Protein AF-A0A7W0PJC9-F1 (afdb_monomer)

Radius of gyration: 16.23 Å; Cα contacts (8 Å, |Δi|>4): 200; chains: 1; bounding box: 40×36×46 Å

Mean predicted aligned error: 5.83 Å

Solvent-accessible surface area (backbone atoms only — not comparable to full-atom values): 7196 Å² total; per-residue (Å²): 132,66,79,55,52,60,40,48,49,53,27,50,55,44,26,68,54,48,19,57,69,51,10,50,57,52,17,50,49,26,47,76,68,71,36,57,73,40,18,60,28,38,25,51,17,38,32,39,38,33,39,20,47,26,10,42,51,55,24,44,52,77,76,35,96,58,42,67,63,54,49,50,46,41,50,57,55,43,46,52,42,40,38,70,74,46,91,73,34,9,71,80,26,63,60,17,35,25,35,11,31,34,43,70,16,80,98,48,88,48,94,45,40,65,55,57,38,75,54,26,71,50,49,31,57,49,44,15,51,50,16,35,51,50,27,31,54,51,53,62,59,64,74,76,115

Nearest PDB structures (foldseek):
  8ufg-assembly1_G  TM=4.313E-01  e=8.835E+00  Acinetobacter baylyi ADP1

Structure (mmCIF, N/CA/C/O backbone):
data_AF-A0A7W0PJC9-F1
#
_entry.id   AF-A0A7W0PJC9-F1
#
loop_
_atom_site.group_PDB
_atom_site.id
_atom_site.type_symbol
_atom_site.label_atom_id
_atom_site.label_alt_id
_atom_site.label_comp_id
_atom_site.label_asym_id
_atom_site.label_entity_id
_atom_site.label_seq_id
_atom_site.pdbx_PDB_ins_code
_atom_site.Cartn_x
_atom_site.Cartn_y
_atom_site.Cartn_z
_atom_site.occupancy
_atom_site.B_iso_or_equiv
_atom_site.auth_seq_id
_atom_site.auth_comp_id
_atom_site.auth_asym_id
_atom_site.auth_atom_id
_atom_site.pdbx_PDB_model_num
ATOM 1 N N . MET A 1 1 ? -18.395 15.991 13.824 1.00 61.28 1 MET A N 1
ATOM 2 C CA . MET A 1 1 ? -17.554 15.337 12.794 1.00 61.28 1 MET A CA 1
ATOM 3 C C . MET A 1 1 ? -17.996 13.895 12.643 1.00 61.28 1 MET A C 1
ATOM 5 O O . MET A 1 1 ? -18.319 13.265 13.645 1.00 61.28 1 MET A O 1
ATOM 9 N N . SER A 1 2 ? -18.073 13.375 11.420 1.00 76.62 2 SER A N 1
ATOM 10 C CA . SER A 1 2 ? -18.433 11.973 11.201 1.00 76.62 2 SER A CA 1
ATOM 11 C C . SER A 1 2 ? -17.264 11.071 11.600 1.00 76.62 2 SER A C 1
ATOM 13 O O . SER A 1 2 ? -16.134 11.298 11.178 1.00 76.62 2 SER A O 1
ATOM 15 N N . ARG A 1 3 ? -17.530 10.025 12.390 1.00 77.75 3 ARG A N 1
ATOM 16 C CA . ARG A 1 3 ? -16.522 9.187 13.080 1.00 77.75 3 ARG A CA 1
ATOM 17 C C . ARG A 1 3 ? -15.479 8.507 12.169 1.00 77.75 3 ARG A C 1
ATOM 19 O O . ARG A 1 3 ? -14.456 8.050 12.660 1.00 77.75 3 ARG A O 1
ATOM 26 N N . TRP A 1 4 ? -15.716 8.451 10.859 1.00 83.94 4 TRP A N 1
ATOM 27 C CA . TRP A 1 4 ? -14.776 7.920 9.862 1.00 83.94 4 TRP A CA 1
ATOM 28 C C . TRP A 1 4 ? -13.688 8.919 9.434 1.00 83.94 4 TRP A C 1
ATOM 30 O O . TRP A 1 4 ? -12.653 8.505 8.912 1.00 83.94 4 TRP A O 1
ATOM 40 N N . GLN A 1 5 ? -13.902 10.220 9.672 1.00 90.06 5 GLN A N 1
ATOM 41 C CA . GLN A 1 5 ? -12.995 11.292 9.246 1.00 90.06 5 GLN A CA 1
ATOM 42 C C . GLN A 1 5 ? -11.660 11.248 9.988 1.00 90.06 5 GLN A C 1
ATOM 44 O O . GLN A 1 5 ? -10.635 11.530 9.384 1.00 90.06 5 GLN A O 1
ATOM 49 N N . LEU A 1 6 ? -11.656 10.863 11.269 1.00 89.94 6 LEU A N 1
ATOM 50 C CA . LEU A 1 6 ? -10.432 10.802 12.074 1.00 89.94 6 LEU A CA 1
ATOM 51 C C . LEU A 1 6 ? -9.470 9.703 11.578 1.00 89.94 6 LEU A C 1
ATOM 53 O O . LEU A 1 6 ? -8.332 10.034 11.245 1.00 89.94 6 LEU A O 1
ATOM 57 N N . PRO A 1 7 ? -9.896 8.431 11.420 1.00 90.44 7 PRO A N 1
ATOM 58 C CA . PRO A 1 7 ? -9.053 7.413 10.794 1.00 90.44 7 PRO A CA 1
ATOM 59 C C . PRO A 1 7 ? -8.663 7.748 9.352 1.00 90.44 7 PRO A C 1
ATOM 61 O O . PRO A 1 7 ? -7.532 7.481 8.959 1.00 90.44 7 PRO A O 1
ATOM 64 N N . ALA A 1 8 ? -9.568 8.347 8.567 1.00 91.06 8 ALA A N 1
ATOM 65 C CA . ALA A 1 8 ? -9.257 8.757 7.196 1.00 91.06 8 ALA A CA 1
ATOM 66 C C . ALA A 1 8 ? -8.142 9.811 7.173 1.00 91.06 8 ALA A C 1
ATOM 68 O O . ALA A 1 8 ? -7.175 9.669 6.430 1.00 91.06 8 ALA A O 1
ATOM 69 N N . ALA A 1 9 ? -8.243 10.833 8.027 1.00 92.69 9 ALA A N 1
ATOM 70 C CA . ALA A 1 9 ? -7.223 11.861 8.169 1.00 92.69 9 ALA A CA 1
ATOM 71 C C . ALA A 1 9 ? -5.882 11.267 8.622 1.00 92.69 9 ALA A C 1
ATOM 73 O O . ALA A 1 9 ? -4.852 11.650 8.081 1.00 92.69 9 ALA A O 1
ATOM 74 N N . ALA A 1 10 ? -5.881 10.298 9.544 1.00 92.25 10 ALA A N 1
ATOM 75 C CA . ALA A 1 10 ? -4.659 9.624 9.985 1.00 92.25 10 ALA A CA 1
ATOM 76 C C . ALA A 1 10 ? -3.972 8.838 8.853 1.00 92.25 10 ALA A C 1
ATOM 78 O O . ALA A 1 10 ? -2.759 8.955 8.671 1.00 92.25 10 ALA A O 1
ATOM 79 N N . VAL A 1 11 ? -4.740 8.072 8.067 1.00 93.06 11 VAL A N 1
ATOM 80 C CA . VAL A 1 11 ? -4.215 7.334 6.903 1.00 93.06 11 VAL A CA 1
ATOM 81 C C . VAL A 1 11 ? -3.676 8.300 5.855 1.00 93.06 11 VAL A C 1
ATOM 83 O O . VAL A 1 11 ? -2.548 8.128 5.402 1.00 93.06 11 VAL A O 1
ATOM 86 N N . LEU A 1 12 ? -4.435 9.341 5.506 1.00 94.69 12 LEU A N 1
ATOM 87 C CA . LEU A 1 12 ? -4.020 10.320 4.502 1.00 94.69 12 LEU A CA 1
ATOM 88 C C . LEU A 1 12 ? -2.806 11.140 4.948 1.00 94.69 12 LEU A C 1
ATOM 90 O O . LEU A 1 12 ? -1.917 11.369 4.137 1.00 94.69 12 LEU A O 1
ATOM 94 N N . ALA A 1 13 ? -2.735 11.539 6.220 1.00 96.19 13 ALA A N 1
ATOM 95 C CA . ALA A 1 13 ? -1.582 12.247 6.774 1.00 96.19 13 ALA A CA 1
ATOM 96 C C . ALA A 1 13 ? -0.327 11.365 6.801 1.00 96.19 13 ALA A C 1
ATOM 98 O O . ALA A 1 13 ? 0.775 11.832 6.537 1.00 96.19 13 ALA A O 1
ATOM 99 N N . THR A 1 14 ? -0.487 10.073 7.094 1.00 94.62 14 THR A N 1
ATOM 100 C CA . THR A 1 14 ? 0.629 9.123 7.056 1.00 94.62 14 THR A CA 1
ATOM 101 C C . THR A 1 14 ? 1.087 8.904 5.617 1.00 94.62 14 THR A C 1
ATOM 103 O O . THR A 1 14 ? 2.276 9.007 5.327 1.00 94.62 14 THR A O 1
ATOM 106 N N . ALA A 1 15 ? 0.154 8.657 4.696 1.00 95.06 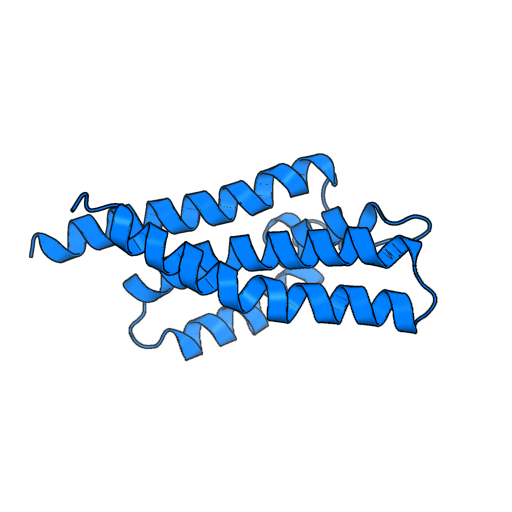15 ALA A N 1
ATOM 107 C CA . ALA A 1 15 ? 0.463 8.436 3.290 1.00 95.06 15 ALA A CA 1
ATOM 108 C C . ALA A 1 15 ? 1.122 9.666 2.645 1.00 95.06 15 ALA A C 1
ATOM 110 O O . ALA A 1 15 ? 2.103 9.510 1.927 1.00 95.06 15 ALA A O 1
ATOM 111 N N . SER A 1 16 ? 0.653 10.883 2.938 1.00 96.12 16 SER A N 1
ATOM 112 C CA . SER A 1 16 ? 1.211 12.115 2.363 1.00 96.12 16 SER A CA 1
ATOM 113 C C . SER A 1 16 ? 2.659 12.383 2.770 1.00 96.12 16 SER A C 1
ATOM 115 O O . SER A 1 16 ? 3.374 13.056 2.035 1.00 96.12 16 SER A O 1
ATOM 117 N N . VAL A 1 17 ? 3.105 11.844 3.907 1.00 96.19 17 VAL A N 1
ATOM 118 C CA . VAL A 1 17 ? 4.498 11.932 4.359 1.00 96.19 17 VAL A CA 1
ATOM 119 C C . VAL A 1 17 ? 5.308 10.743 3.849 1.00 96.19 17 VAL A C 1
ATOM 121 O O . VAL A 1 17 ? 6.365 10.919 3.249 1.00 96.19 17 VAL A O 1
ATOM 124 N N . VAL A 1 18 ? 4.818 9.522 4.067 1.00 95.19 18 VAL A N 1
ATOM 125 C CA . VAL A 1 18 ? 5.585 8.294 3.819 1.00 95.19 18 VAL A CA 1
ATOM 126 C C . VAL A 1 18 ? 5.736 8.006 2.329 1.00 95.19 18 VAL A C 1
ATOM 128 O O . VAL A 1 18 ? 6.828 7.659 1.891 1.00 95.19 18 VAL A O 1
ATOM 131 N N . VAL A 1 19 ? 4.674 8.167 1.535 1.00 96.00 19 VAL A N 1
ATOM 132 C CA . VAL A 1 19 ? 4.699 7.846 0.100 1.00 96.00 19 VAL A CA 1
ATOM 133 C C . VAL A 1 19 ? 5.755 8.650 -0.656 1.00 96.00 19 VAL A C 1
ATOM 135 O O . VAL A 1 19 ? 6.571 8.015 -1.319 1.00 96.00 19 VAL A O 1
ATOM 138 N N . PRO A 1 20 ? 5.827 9.993 -0.577 1.00 96.44 20 PRO A N 1
ATOM 139 C CA . PRO A 1 20 ? 6.868 10.722 -1.297 1.00 96.44 20 PRO A CA 1
ATOM 140 C C . PRO A 1 20 ? 8.267 10.411 -0.758 1.00 96.44 20 PRO A C 1
ATOM 142 O O . PRO A 1 20 ? 9.196 10.279 -1.552 1.00 96.44 20 PRO A O 1
ATOM 145 N N . LEU A 1 21 ? 8.420 10.236 0.560 1.00 96.19 21 LEU A N 1
ATOM 146 C CA . LEU A 1 21 ? 9.709 9.901 1.173 1.00 96.19 21 LEU A CA 1
ATOM 147 C C . LEU A 1 21 ? 10.211 8.499 0.809 1.00 96.19 21 LEU A C 1
ATOM 149 O O . LEU A 1 21 ? 11.415 8.277 0.835 1.00 96.19 21 LEU A O 1
ATOM 153 N N . ALA A 1 22 ? 9.325 7.563 0.468 1.00 94.19 22 ALA A N 1
ATOM 1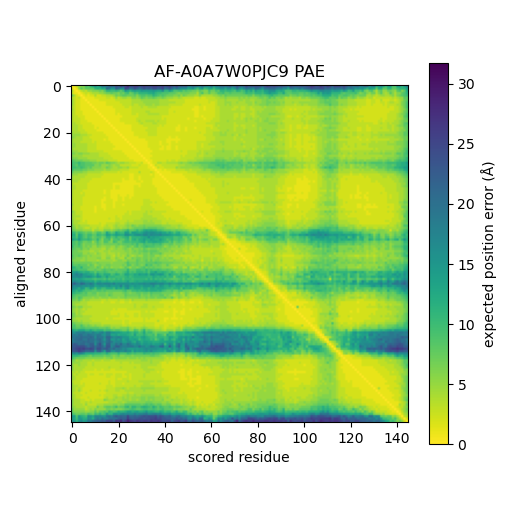54 C CA . 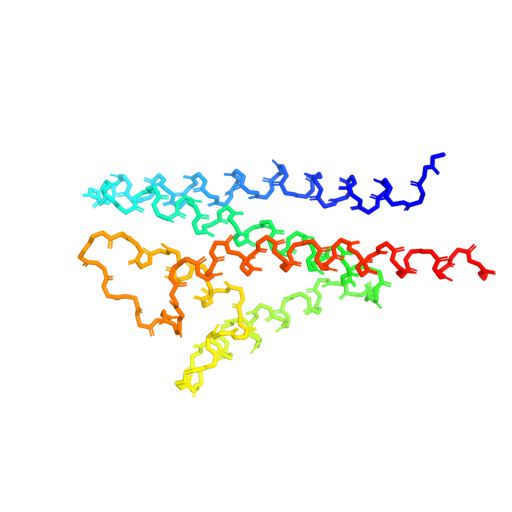ALA A 1 22 ? 9.702 6.217 0.050 1.00 94.19 22 ALA A CA 1
ATOM 155 C C . ALA A 1 22 ? 9.788 6.086 -1.478 1.00 94.19 22 ALA A C 1
ATOM 157 O O . ALA A 1 22 ? 10.779 5.596 -2.011 1.00 94.19 22 ALA A O 1
ATOM 158 N N . ALA A 1 23 ? 8.764 6.542 -2.199 1.00 95.56 23 ALA A N 1
ATOM 159 C CA . ALA A 1 23 ? 8.626 6.301 -3.630 1.00 95.56 23 ALA A CA 1
ATOM 160 C C . ALA A 1 23 ? 9.579 7.157 -4.473 1.00 95.56 23 ALA A C 1
ATOM 162 O O . ALA A 1 23 ? 10.165 6.646 -5.428 1.00 95.56 23 ALA A O 1
ATOM 163 N N . LEU A 1 24 ? 9.781 8.436 -4.119 1.00 96.88 24 LEU A N 1
ATOM 164 C CA . LEU A 1 24 ? 10.660 9.315 -4.898 1.00 96.88 24 LEU A CA 1
ATOM 165 C C . LEU A 1 24 ? 12.126 8.862 -4.847 1.00 96.88 24 LEU A C 1
ATOM 167 O O . LEU A 1 24 ? 12.727 8.772 -5.917 1.00 96.88 24 LEU A O 1
ATOM 171 N N . PRO A 1 25 ? 12.716 8.517 -3.681 1.00 96.81 25 PRO A N 1
ATOM 172 C CA . PRO A 1 25 ? 14.090 8.019 -3.652 1.00 96.81 25 PRO A CA 1
ATOM 173 C C . PRO A 1 25 ? 14.268 6.699 -4.402 1.00 96.81 25 PRO A C 1
ATOM 175 O O . PRO A 1 25 ? 15.275 6.520 -5.085 1.00 96.81 25 PRO A O 1
ATOM 178 N N . VAL A 1 26 ? 13.289 5.793 -4.327 1.00 94.75 26 VAL A N 1
ATOM 179 C CA . VAL A 1 26 ? 13.326 4.518 -5.059 1.00 94.75 26 VAL A CA 1
ATOM 180 C C . VAL A 1 26 ? 13.349 4.764 -6.570 1.00 94.75 26 VAL A C 1
ATOM 182 O O . VAL A 1 26 ? 14.225 4.249 -7.265 1.00 94.75 26 VAL A O 1
ATOM 185 N N . ALA A 1 27 ? 12.457 5.617 -7.077 1.00 95.19 27 ALA A N 1
ATOM 186 C CA . ALA A 1 27 ? 12.425 5.974 -8.493 1.00 95.19 27 ALA A CA 1
ATOM 187 C C . ALA A 1 27 ? 13.698 6.718 -8.934 1.00 95.19 27 ALA A C 1
ATOM 189 O O . ALA A 1 27 ? 14.268 6.414 -9.981 1.00 95.19 27 ALA A O 1
ATOM 190 N N . ALA A 1 28 ? 14.188 7.653 -8.115 1.00 96.31 28 ALA A N 1
ATOM 191 C CA . ALA A 1 28 ? 15.424 8.383 -8.383 1.00 96.31 28 ALA A CA 1
ATOM 192 C C . ALA A 1 28 ? 16.639 7.446 -8.461 1.00 96.31 28 ALA A C 1
ATOM 194 O O . ALA A 1 28 ? 17.497 7.629 -9.321 1.00 96.31 28 ALA A O 1
ATOM 195 N N . THR A 1 29 ? 16.689 6.413 -7.618 1.00 94.69 29 THR A N 1
ATOM 196 C CA . THR A 1 29 ? 17.765 5.412 -7.646 1.00 94.69 29 THR A CA 1
ATOM 197 C C . THR A 1 29 ? 17.787 4.656 -8.976 1.00 94.69 29 THR A C 1
ATOM 199 O O . THR A 1 29 ? 18.862 4.464 -9.538 1.00 94.69 29 THR A O 1
ATOM 202 N N . ALA A 1 30 ? 16.623 4.297 -9.530 1.00 92.88 30 ALA A N 1
ATOM 203 C CA . ALA A 1 30 ? 16.542 3.658 -10.846 1.00 92.88 30 ALA A CA 1
ATOM 204 C C . ALA A 1 30 ? 17.068 4.572 -11.968 1.00 92.88 30 ALA A C 1
ATOM 206 O O . ALA A 1 30 ? 17.812 4.121 -12.838 1.00 92.88 30 ALA A O 1
ATOM 207 N N . LEU A 1 31 ? 16.758 5.873 -11.913 1.00 93.75 31 LEU A N 1
ATOM 208 C CA . LEU A 1 31 ? 17.278 6.856 -12.872 1.00 93.75 31 LEU A CA 1
ATOM 209 C C . LEU A 1 31 ? 18.803 6.991 -12.785 1.00 93.75 31 LEU A C 1
ATOM 211 O O . LEU A 1 31 ? 19.484 6.984 -13.808 1.00 93.75 31 LEU A O 1
ATOM 215 N N . VAL A 1 32 ? 19.350 7.068 -11.568 1.00 96.44 32 VAL A N 1
ATOM 216 C CA . VAL A 1 32 ? 20.804 7.131 -11.337 1.00 96.44 32 VAL A CA 1
ATOM 217 C C . VAL A 1 32 ? 21.495 5.847 -11.805 1.00 96.44 32 VAL A C 1
ATOM 219 O O . VAL A 1 32 ? 22.590 5.905 -12.359 1.00 96.44 32 VAL A O 1
ATOM 222 N N . ALA A 1 33 ? 20.839 4.695 -11.655 1.00 93.50 33 ALA A N 1
ATOM 223 C CA . ALA A 1 33 ? 21.322 3.405 -12.139 1.00 93.50 33 ALA A CA 1
ATOM 224 C C . ALA A 1 33 ? 21.210 3.227 -13.667 1.00 93.50 33 ALA A C 1
ATOM 226 O O . ALA A 1 33 ? 21.499 2.146 -14.170 1.00 93.50 33 ALA A O 1
ATOM 227 N N . SER A 1 34 ? 20.802 4.262 -14.415 1.00 90.81 34 SER A N 1
ATOM 228 C CA . SER A 1 34 ? 20.536 4.190 -15.862 1.00 90.81 34 SER A CA 1
ATOM 229 C C . SER A 1 34 ? 19.459 3.162 -16.245 1.00 90.81 34 SER A C 1
ATOM 231 O O . SER A 1 34 ? 19.413 2.701 -17.380 1.00 90.81 34 SER A O 1
ATOM 233 N N . ALA A 1 35 ? 18.558 2.839 -15.313 1.00 89.31 35 ALA A N 1
ATOM 234 C CA . ALA A 1 35 ? 17.421 1.939 -15.488 1.00 89.31 35 ALA A CA 1
ATOM 235 C C . ALA A 1 35 ? 16.115 2.751 -15.588 1.00 89.31 35 ALA A C 1
ATOM 237 O O . ALA A 1 35 ? 15.189 2.593 -14.789 1.00 89.31 35 ALA A O 1
ATOM 238 N N . GLY A 1 36 ? 16.064 3.684 -16.547 1.00 89.00 36 GLY A N 1
ATOM 239 C CA . GLY A 1 36 ? 14.967 4.651 -16.678 1.00 89.00 36 GLY A CA 1
ATOM 240 C C . GLY A 1 36 ? 13.588 4.007 -16.828 1.00 89.00 36 GLY A C 1
ATOM 241 O O . GLY A 1 36 ? 12.626 4.462 -16.208 1.00 89.00 36 GLY A O 1
ATOM 242 N N . ASP A 1 37 ? 13.516 2.892 -17.551 1.00 91.19 37 ASP A N 1
ATOM 243 C CA . ASP A 1 37 ? 12.272 2.157 -17.802 1.00 91.19 37 ASP A CA 1
ATOM 244 C C . ASP A 1 37 ? 11.707 1.472 -16.542 1.00 91.19 37 ASP A C 1
ATOM 246 O O . ASP A 1 37 ? 10.528 1.129 -16.477 1.00 91.19 37 ASP A O 1
ATOM 250 N N . VAL A 1 38 ? 12.529 1.338 -15.497 1.00 92.75 38 VAL A N 1
ATOM 251 C CA . VAL A 1 38 ? 12.169 0.760 -14.193 1.00 92.75 38 VAL A CA 1
ATOM 252 C C . VAL A 1 38 ? 11.675 1.834 -13.223 1.00 92.75 38 VAL A C 1
ATOM 254 O O . VAL A 1 38 ? 10.951 1.534 -12.273 1.00 92.75 38 VAL A O 1
ATOM 257 N N . ALA A 1 39 ? 12.026 3.102 -13.455 1.00 94.25 39 ALA A N 1
ATOM 258 C CA . ALA A 1 39 ? 11.761 4.185 -12.514 1.00 94.25 39 ALA A CA 1
ATOM 259 C C . ALA A 1 39 ? 10.262 4.384 -12.245 1.00 94.25 39 ALA A C 1
ATOM 261 O O . ALA A 1 39 ? 9.865 4.545 -11.091 1.00 94.25 39 ALA A O 1
ATOM 262 N N . LEU A 1 40 ? 9.420 4.337 -13.284 1.00 94.94 40 LEU A N 1
ATOM 263 C CA . LEU A 1 40 ? 7.970 4.492 -13.134 1.00 94.94 40 LEU A CA 1
ATOM 264 C C . LEU A 1 40 ? 7.312 3.267 -12.461 1.00 94.94 40 LEU A C 1
ATOM 266 O O . LEU A 1 40 ? 6.590 3.472 -11.482 1.00 94.94 40 LEU A O 1
ATOM 270 N N . PRO A 1 41 ? 7.568 2.013 -12.887 1.00 93.94 41 PRO A N 1
ATOM 271 C CA . PRO A 1 41 ? 7.114 0.825 -12.159 1.00 93.94 41 PRO A CA 1
ATOM 272 C C . PRO A 1 41 ? 7.534 0.817 -10.685 1.00 93.94 41 PRO A C 1
ATOM 274 O O . PRO A 1 41 ? 6.716 0.527 -9.813 1.00 93.94 41 PRO A O 1
ATOM 277 N N . 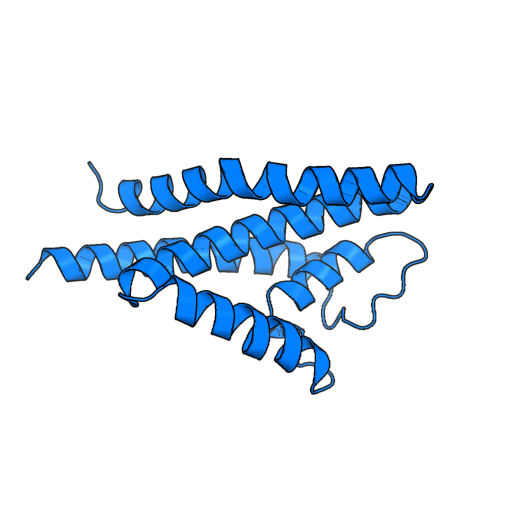ALA A 1 42 ? 8.776 1.209 -10.385 1.00 94.00 42 ALA A N 1
ATOM 278 C CA . ALA A 1 42 ? 9.287 1.282 -9.019 1.00 94.00 42 ALA A CA 1
ATOM 279 C C . ALA A 1 42 ? 8.611 2.388 -8.194 1.00 94.00 42 ALA A C 1
ATOM 281 O O . ALA A 1 42 ? 8.251 2.157 -7.037 1.00 94.00 42 ALA A O 1
ATOM 282 N N . LEU A 1 43 ? 8.365 3.558 -8.796 1.00 96.25 43 LEU A N 1
ATOM 283 C CA . LEU A 1 43 ? 7.589 4.637 -8.180 1.00 96.25 43 LEU A CA 1
ATOM 284 C C . LEU A 1 43 ? 6.185 4.152 -7.800 1.00 96.25 43 LEU A C 1
ATOM 286 O O . LEU A 1 43 ? 5.743 4.358 -6.670 1.00 96.25 43 LEU A O 1
ATOM 290 N N . LEU A 1 44 ? 5.489 3.503 -8.737 1.00 95.69 44 LEU A N 1
ATOM 291 C CA . LEU A 1 44 ? 4.125 3.011 -8.541 1.00 95.69 44 LEU A CA 1
ATOM 292 C C . LEU A 1 44 ? 4.070 1.907 -7.484 1.00 95.69 44 LEU A C 1
ATOM 294 O O . LEU A 1 44 ? 3.231 1.970 -6.585 1.00 95.69 44 LEU A O 1
ATOM 298 N N . ALA A 1 45 ? 4.983 0.937 -7.556 1.00 94.56 45 ALA A N 1
ATOM 299 C CA . ALA A 1 45 ? 5.090 -0.142 -6.582 1.00 94.56 45 ALA A CA 1
ATOM 300 C C . ALA A 1 45 ? 5.299 0.409 -5.164 1.00 94.56 45 ALA A C 1
ATOM 302 O O . ALA A 1 45 ? 4.542 0.075 -4.250 1.00 94.56 45 ALA A O 1
ATOM 303 N N . ALA A 1 46 ? 6.271 1.311 -4.989 1.00 95.94 46 ALA A N 1
ATOM 304 C CA . ALA A 1 46 ? 6.572 1.921 -3.699 1.00 95.94 46 ALA A CA 1
ATOM 305 C C . ALA A 1 46 ? 5.417 2.792 -3.179 1.00 95.94 46 ALA A C 1
ATOM 307 O O . ALA A 1 46 ? 5.092 2.745 -1.991 1.00 95.94 46 ALA A O 1
ATOM 308 N N . ALA A 1 47 ? 4.757 3.556 -4.054 1.00 96.75 47 ALA A N 1
ATOM 309 C CA . ALA A 1 47 ? 3.635 4.401 -3.663 1.00 96.75 47 ALA A CA 1
ATOM 310 C C . ALA A 1 47 ? 2.425 3.580 -3.200 1.00 96.75 47 ALA A C 1
ATOM 312 O O . ALA A 1 47 ? 1.857 3.856 -2.141 1.00 96.75 47 ALA A O 1
ATOM 313 N N . LEU A 1 48 ? 2.053 2.545 -3.956 1.00 96.25 48 LEU A N 1
ATOM 314 C CA . LEU A 1 48 ? 0.932 1.670 -3.615 1.00 96.25 48 LEU A CA 1
ATOM 315 C C . LEU A 1 48 ? 1.210 0.861 -2.343 1.00 96.25 48 LEU A C 1
ATOM 317 O O . LEU A 1 48 ? 0.333 0.760 -1.484 1.00 96.25 48 LEU A O 1
ATOM 321 N N . ALA A 1 49 ? 2.433 0.349 -2.180 1.00 95.00 49 ALA A N 1
ATOM 322 C CA . ALA A 1 49 ? 2.859 -0.312 -0.949 1.00 95.00 49 ALA A CA 1
ATOM 323 C C . ALA A 1 49 ? 2.795 0.639 0.255 1.00 95.00 49 ALA A C 1
ATOM 325 O O . ALA A 1 49 ? 2.250 0.284 1.300 1.00 95.00 49 ALA A O 1
ATOM 326 N N . GLY A 1 50 ? 3.285 1.875 0.100 1.00 95.75 50 GLY A N 1
ATOM 327 C CA . GLY A 1 50 ? 3.220 2.907 1.135 1.00 95.75 50 GLY A CA 1
ATOM 328 C C . GLY A 1 50 ? 1.784 3.211 1.570 1.00 95.75 50 GLY A C 1
ATOM 329 O O . GLY A 1 50 ? 1.505 3.292 2.767 1.00 95.75 50 GLY A O 1
ATOM 330 N N . PHE A 1 51 ? 0.850 3.296 0.619 1.00 95.31 51 PHE A N 1
ATOM 331 C CA . PHE A 1 51 ? -0.577 3.447 0.917 1.00 95.31 51 PHE A CA 1
ATOM 332 C C . PHE A 1 51 ? -1.163 2.235 1.655 1.00 95.31 51 PHE A C 1
ATOM 334 O O . PHE A 1 51 ? -1.884 2.410 2.641 1.00 95.31 51 PHE A O 1
ATOM 341 N N . ALA A 1 52 ? -0.842 1.016 1.214 1.00 95.19 52 ALA A N 1
ATOM 342 C CA . ALA A 1 52 ? -1.290 -0.215 1.864 1.00 95.19 52 ALA A CA 1
ATOM 343 C C . ALA A 1 52 ? -0.804 -0.290 3.322 1.00 95.19 52 ALA A C 1
ATOM 345 O O . ALA A 1 52 ? -1.606 -0.507 4.237 1.00 95.19 52 ALA A O 1
ATOM 346 N N . TYR A 1 53 ? 0.482 -0.019 3.560 1.00 94.81 53 TYR A N 1
ATOM 347 C CA . TYR A 1 53 ? 1.048 0.021 4.906 1.00 94.81 53 TYR A CA 1
ATOM 348 C C . TYR A 1 53 ? 0.460 1.137 5.765 1.00 94.81 53 TYR A C 1
ATOM 350 O O . TYR A 1 53 ? 0.205 0.900 6.943 1.00 94.81 53 TYR A O 1
ATOM 358 N N . ALA A 1 54 ? 0.189 2.324 5.212 1.00 94.56 54 ALA A N 1
ATOM 359 C CA . ALA A 1 54 ? -0.455 3.398 5.966 1.00 94.56 54 ALA A CA 1
ATOM 360 C C . ALA A 1 54 ? -1.813 2.945 6.530 1.00 94.56 54 ALA A C 1
ATOM 362 O O . ALA A 1 54 ? -2.086 3.136 7.715 1.00 94.56 54 ALA A O 1
ATOM 363 N N . GLY A 1 55 ? -2.637 2.273 5.717 1.00 93.12 55 G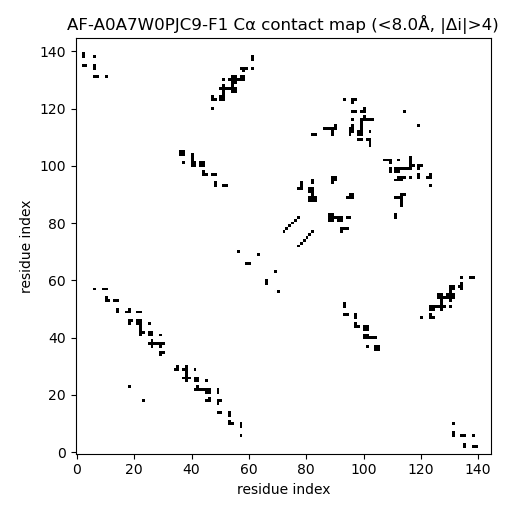LY A N 1
ATOM 364 C CA . GLY A 1 55 ? -3.906 1.699 6.173 1.00 93.12 55 GLY A CA 1
ATOM 365 C C . GLY A 1 55 ? -3.722 0.639 7.263 1.00 93.12 55 GLY A C 1
ATOM 366 O O . GLY A 1 55 ? -4.377 0.703 8.307 1.00 93.12 55 GLY A O 1
ATOM 367 N N . LEU A 1 56 ? -2.813 -0.316 7.044 1.00 93.00 56 LEU A N 1
ATOM 368 C CA . LEU A 1 56 ? -2.536 -1.405 7.986 1.00 93.00 56 LEU A CA 1
ATOM 369 C C . LEU A 1 56 ? -2.007 -0.899 9.332 1.00 93.00 56 LEU A C 1
ATOM 371 O O . LEU A 1 56 ? -2.511 -1.301 10.381 1.00 93.00 56 LEU A O 1
ATOM 375 N N . PHE A 1 57 ? -1.021 -0.001 9.325 1.00 92.00 57 PHE A N 1
ATOM 376 C CA . PHE A 1 57 ? -0.386 0.477 10.552 1.00 92.00 57 PHE A CA 1
ATOM 377 C C . PHE A 1 57 ? -1.254 1.455 11.334 1.00 92.00 57 PHE A C 1
ATOM 379 O O . PHE A 1 57 ? -1.245 1.408 12.565 1.00 92.00 57 PHE A O 1
ATOM 386 N N . VAL A 1 58 ? -2.066 2.275 10.660 1.00 91.44 58 VAL A N 1
ATOM 387 C CA . VAL A 1 58 ? -3.076 3.085 11.355 1.00 91.44 58 VAL A CA 1
ATOM 388 C C . VAL A 1 58 ? -4.095 2.181 12.046 1.00 91.44 58 VAL A C 1
ATOM 390 O O . VAL A 1 58 ? -4.412 2.413 13.211 1.00 91.44 58 VAL A O 1
ATOM 393 N N . ALA A 1 59 ? -4.566 1.119 11.382 1.00 90.31 59 ALA A N 1
ATOM 394 C CA . ALA A 1 59 ? -5.448 0.139 12.012 1.00 90.31 59 ALA A CA 1
ATOM 395 C C . ALA A 1 59 ? -4.775 -0.518 13.223 1.00 90.31 59 ALA A C 1
ATOM 397 O O . ALA A 1 59 ? -5.322 -0.489 14.325 1.00 90.31 59 ALA A O 1
ATOM 398 N N . ALA A 1 60 ? -3.562 -1.043 13.042 1.00 88.69 60 ALA A N 1
ATOM 399 C CA . ALA A 1 60 ? -2.788 -1.713 14.082 1.00 88.69 60 ALA A CA 1
ATOM 400 C C . ALA A 1 60 ? -2.525 -0.815 15.306 1.00 88.69 60 ALA A C 1
ATOM 402 O O . ALA A 1 60 ? -2.546 -1.303 16.439 1.00 88.69 60 ALA A O 1
ATOM 403 N N . GLY A 1 61 ? -2.356 0.496 15.105 1.00 86.50 61 GLY A N 1
ATOM 404 C CA . GLY A 1 61 ? -2.183 1.475 16.181 1.00 86.50 61 GLY A CA 1
ATOM 405 C C . GLY A 1 61 ? -3.332 1.498 17.198 1.00 86.50 61 GLY A C 1
ATOM 406 O O . GLY A 1 61 ? -3.103 1.804 18.366 1.00 86.50 61 GLY A O 1
ATOM 407 N N . PHE A 1 62 ? -4.546 1.097 16.804 1.00 85.56 62 PHE A N 1
ATOM 408 C CA . PHE A 1 62 ? -5.686 0.982 17.722 1.00 85.56 62 PHE A CA 1
ATOM 409 C C . PHE A 1 62 ? -5.725 -0.334 18.516 1.00 85.56 62 PHE A C 1
ATOM 411 O O . PHE A 1 62 ? -6.425 -0.414 19.529 1.00 85.56 62 PHE A O 1
ATOM 418 N N . TRP A 1 63 ? -5.012 -1.377 18.077 1.00 83.94 63 TRP A N 1
ATOM 419 C CA . TRP A 1 63 ? -4.943 -2.663 18.784 1.00 83.94 63 TRP A CA 1
ATOM 420 C C . TRP A 1 63 ? -3.732 -2.764 19.709 1.00 83.94 63 TRP A C 1
ATOM 422 O O . TRP A 1 63 ? -3.831 -3.362 20.781 1.00 83.94 63 TRP A O 1
ATOM 432 N N . PHE A 1 64 ? -2.596 -2.176 19.331 1.00 84.25 64 PHE A N 1
ATOM 433 C CA . PHE A 1 64 ? -1.334 -2.395 20.032 1.00 84.25 64 PHE A CA 1
ATOM 434 C C . PHE A 1 64 ? -0.840 -1.141 20.762 1.00 84.25 64 PHE A C 1
ATOM 436 O O . PHE A 1 64 ? -0.449 -0.160 20.142 1.00 84.25 64 PHE A O 1
ATOM 443 N N . ARG A 1 65 ? -0.711 -1.214 22.098 1.00 76.06 65 ARG A N 1
ATOM 444 C CA . ARG A 1 65 ? -0.023 -0.173 22.900 1.00 76.06 65 ARG A CA 1
ATOM 445 C C . ARG A 1 65 ? 1.463 -0.021 22.559 1.00 76.06 65 ARG A C 1
ATOM 447 O O . ARG A 1 65 ? 2.034 1.039 22.776 1.00 76.06 65 ARG A O 1
ATOM 454 N N . ARG A 1 66 ? 2.107 -1.087 22.071 1.00 83.19 66 ARG A N 1
ATOM 455 C CA . ARG A 1 66 ? 3.529 -1.121 21.680 1.00 83.19 66 ARG A CA 1
ATOM 456 C C . ARG A 1 66 ? 3.652 -1.308 20.169 1.00 83.19 66 ARG A C 1
ATOM 458 O O . ARG A 1 66 ? 4.229 -2.290 19.711 1.00 83.19 66 ARG A O 1
ATOM 465 N N . ALA A 1 67 ? 3.065 -0.385 19.411 1.00 75.62 67 ALA A N 1
ATOM 466 C CA . ALA A 1 67 ? 2.962 -0.482 17.955 1.00 75.62 67 ALA A CA 1
ATOM 467 C C . ALA A 1 67 ? 4.324 -0.652 17.257 1.00 75.62 67 ALA A C 1
ATOM 469 O O . ALA A 1 67 ? 4.415 -1.408 16.300 1.00 75.62 67 ALA A O 1
ATOM 470 N N . ILE A 1 68 ? 5.391 -0.033 17.776 1.00 82.81 68 ILE A N 1
ATOM 471 C CA . ILE A 1 68 ? 6.741 -0.124 17.193 1.00 82.81 68 ILE A CA 1
ATOM 472 C C . ILE A 1 68 ? 7.260 -1.568 17.198 1.00 82.81 68 ILE A C 1
ATOM 474 O O . ILE A 1 68 ? 7.719 -2.059 16.173 1.00 82.81 68 ILE A O 1
ATOM 478 N N . TRP A 1 69 ? 7.151 -2.268 18.331 1.00 88.25 69 TRP A N 1
ATOM 479 C CA . TRP A 1 69 ? 7.628 -3.650 18.450 1.00 88.25 69 TRP A CA 1
ATOM 480 C C . TRP A 1 69 ? 6.862 -4.596 17.533 1.00 88.25 69 TRP A C 1
ATOM 482 O O . TRP A 1 69 ? 7.467 -5.420 16.854 1.00 88.25 69 TRP A O 1
ATOM 492 N N . TRP A 1 70 ? 5.538 -4.446 17.483 1.00 86.62 70 TRP A N 1
ATOM 493 C CA . TRP A 1 70 ? 4.695 -5.257 16.609 1.00 86.62 70 TRP A CA 1
ATOM 494 C C . TRP A 1 70 ? 4.906 -4.938 15.134 1.00 86.62 70 TRP A C 1
ATOM 496 O O . TRP A 1 70 ? 4.908 -5.854 14.321 1.00 86.62 70 TRP A O 1
ATOM 506 N N . GLY A 1 71 ? 5.134 -3.671 14.786 1.00 86.19 71 GLY A N 1
ATOM 507 C CA . GLY A 1 71 ? 5.424 -3.286 13.413 1.00 86.19 71 GLY A CA 1
ATOM 508 C C . GLY A 1 71 ? 6.776 -3.794 12.940 1.00 86.19 71 GLY A C 1
ATOM 509 O O . GLY A 1 71 ? 6.866 -4.335 11.844 1.00 86.19 71 GLY A O 1
ATOM 510 N N . LEU A 1 72 ? 7.801 -3.722 13.790 1.00 89.06 72 LEU A N 1
ATOM 511 C CA . LEU A 1 72 ? 9.104 -4.298 13.479 1.00 89.06 72 LEU A CA 1
ATOM 512 C C . LEU A 1 72 ? 9.015 -5.823 13.346 1.00 89.06 72 LEU A C 1
ATOM 514 O O . LEU A 1 72 ? 9.519 -6.379 12.377 1.00 89.06 72 LEU A O 1
ATOM 518 N N . ALA A 1 73 ? 8.324 -6.496 14.270 1.00 89.00 73 ALA A N 1
ATOM 519 C CA . ALA A 1 73 ? 8.084 -7.932 14.176 1.00 89.00 73 ALA A CA 1
ATOM 520 C C . ALA A 1 73 ? 7.329 -8.295 12.888 1.00 89.00 73 ALA A C 1
ATOM 522 O O . ALA A 1 73 ? 7.710 -9.240 12.212 1.00 89.00 73 ALA A O 1
ATOM 523 N N . PHE A 1 74 ? 6.312 -7.524 12.505 1.00 87.62 74 PHE A N 1
ATOM 524 C CA . PHE A 1 74 ? 5.584 -7.725 11.256 1.00 87.62 74 PHE A CA 1
ATOM 525 C C . PHE A 1 74 ? 6.493 -7.549 10.031 1.00 87.62 74 PHE A C 1
ATOM 527 O O . PHE A 1 74 ? 6.558 -8.435 9.190 1.00 87.62 74 PHE A O 1
ATOM 534 N N . VAL A 1 75 ? 7.262 -6.463 9.938 1.00 86.69 75 VAL A N 1
ATOM 535 C CA . VAL A 1 75 ? 8.136 -6.238 8.776 1.00 86.69 75 VAL A CA 1
ATOM 536 C C . VAL A 1 75 ? 9.250 -7.291 8.696 1.00 86.69 75 VAL A C 1
ATOM 538 O O . VAL A 1 75 ? 9.546 -7.804 7.619 1.00 86.69 75 VAL A O 1
ATOM 541 N N . LEU A 1 76 ? 9.868 -7.653 9.822 1.00 87.06 76 LEU A N 1
ATOM 542 C CA . LEU A 1 76 ? 10.984 -8.603 9.839 1.00 87.06 76 LEU A CA 1
ATOM 543 C C . LEU A 1 76 ? 10.528 -10.061 9.695 1.00 87.06 76 LEU A C 1
ATOM 545 O O . LEU A 1 76 ? 11.119 -10.814 8.928 1.00 87.06 76 LEU A O 1
ATOM 549 N N . LEU A 1 77 ? 9.493 -10.471 10.429 1.00 86.88 77 LEU A N 1
ATOM 550 C CA . LEU A 1 77 ? 9.057 -11.869 10.479 1.00 86.88 77 LEU A CA 1
ATOM 551 C C . LEU A 1 77 ? 8.017 -12.188 9.409 1.00 86.88 77 LEU A C 1
ATOM 553 O O . LEU A 1 77 ? 8.049 -13.274 8.846 1.00 86.88 77 LEU A O 1
ATOM 557 N N . TRP A 1 78 ? 7.089 -11.272 9.131 1.00 86.50 78 TRP A N 1
ATOM 558 C CA . TRP A 1 78 ? 6.045 -11.510 8.138 1.00 86.50 78 TRP A CA 1
ATOM 559 C C . TRP A 1 78 ? 6.495 -11.050 6.756 1.00 86.50 78 TRP A C 1
ATOM 561 O O . TRP A 1 78 ? 6.705 -11.875 5.877 1.00 86.50 78 TRP A O 1
ATOM 571 N N . GLU A 1 79 ? 6.717 -9.753 6.562 1.00 85.56 79 GLU A N 1
ATOM 572 C CA . GLU A 1 79 ? 6.954 -9.217 5.216 1.00 85.56 79 GLU A CA 1
ATOM 573 C C . GLU A 1 79 ? 8.253 -9.734 4.589 1.00 85.56 79 GLU A C 1
ATOM 575 O O . GLU A 1 79 ? 8.261 -10.030 3.399 1.00 85.56 79 GLU A O 1
ATOM 580 N N . ASN A 1 80 ? 9.325 -9.911 5.369 1.00 81.25 80 ASN A N 1
ATOM 581 C CA . ASN A 1 80 ? 10.574 -10.469 4.848 1.00 81.25 80 ASN A CA 1
ATOM 582 C C . ASN A 1 80 ? 10.596 -11.999 4.864 1.00 81.25 80 ASN A C 1
ATOM 584 O O . ASN A 1 80 ? 10.876 -12.600 3.832 1.00 81.25 80 ASN A O 1
ATOM 588 N N . ALA A 1 81 ? 10.305 -12.657 5.991 1.00 79.00 81 ALA A N 1
ATOM 589 C CA . ALA A 1 81 ? 10.430 -14.114 6.033 1.00 79.00 81 ALA A CA 1
ATOM 590 C C . ALA A 1 81 ? 9.338 -14.800 5.195 1.00 79.00 81 ALA A C 1
ATOM 592 O O . ALA A 1 81 ? 9.651 -15.631 4.348 1.00 79.00 81 ALA A O 1
ATOM 593 N N . VAL A 1 82 ? 8.063 -14.420 5.349 1.00 74.88 82 VAL A N 1
ATOM 594 C CA . VAL A 1 82 ? 6.963 -15.075 4.615 1.00 74.88 82 VAL A CA 1
ATOM 595 C C . VAL A 1 82 ? 7.042 -14.803 3.122 1.00 74.88 82 VAL A C 1
ATOM 597 O O . VAL A 1 82 ? 6.681 -15.683 2.356 1.00 74.88 82 VAL A O 1
ATOM 600 N N . ALA A 1 83 ? 7.586 -13.673 2.670 1.00 69.56 83 ALA A N 1
ATOM 601 C CA . ALA A 1 83 ? 7.798 -13.468 1.238 1.00 69.56 83 ALA A CA 1
ATOM 602 C C . ALA A 1 83 ? 8.802 -14.462 0.611 1.00 69.56 83 ALA A C 1
ATOM 604 O O . ALA A 1 83 ? 8.736 -14.676 -0.592 1.00 69.56 83 ALA A O 1
ATOM 605 N N . HIS A 1 84 ? 9.692 -15.085 1.397 1.00 71.00 84 HIS A N 1
ATOM 606 C CA . HIS A 1 84 ? 10.814 -15.889 0.882 1.00 71.00 84 HIS A CA 1
ATOM 607 C C . HIS A 1 84 ? 10.814 -17.363 1.331 1.00 71.00 84 HIS A C 1
ATOM 609 O O . HIS A 1 84 ? 11.689 -18.121 0.919 1.00 71.00 84 HIS A O 1
ATOM 615 N N . ILE A 1 85 ? 9.883 -17.787 2.195 1.00 71.94 85 ILE A N 1
ATOM 616 C CA . ILE A 1 85 ? 9.873 -19.147 2.771 1.00 71.94 85 ILE A CA 1
ATOM 617 C C . ILE A 1 85 ? 9.293 -20.206 1.817 1.00 71.94 85 ILE A C 1
ATOM 619 O O . ILE A 1 85 ? 9.746 -21.350 1.858 1.00 71.94 85 ILE A O 1
ATOM 623 N N . ALA A 1 86 ? 8.296 -19.877 0.989 1.00 65.50 86 ALA A N 1
ATOM 624 C CA . ALA A 1 86 ? 7.641 -20.849 0.113 1.00 65.50 86 ALA A CA 1
ATOM 625 C C . ALA A 1 86 ? 7.169 -20.225 -1.208 1.00 65.50 86 ALA A C 1
ATOM 627 O O . ALA A 1 86 ? 6.838 -19.047 -1.286 1.00 65.50 86 ALA A O 1
ATOM 628 N N . GLU A 1 87 ? 7.090 -21.038 -2.256 1.00 66.38 87 GLU A N 1
ATOM 629 C CA . GLU A 1 87 ? 6.482 -20.628 -3.523 1.00 66.38 87 GLU A CA 1
ATOM 630 C C . GLU A 1 87 ? 4.991 -20.317 -3.295 1.00 66.38 87 GLU A C 1
ATOM 632 O O . GLU A 1 87 ? 4.277 -21.085 -2.636 1.00 66.38 87 GLU A O 1
ATOM 637 N N . GLY A 1 88 ? 4.502 -19.167 -3.763 1.00 69.44 88 GLY A N 1
ATOM 638 C CA . GLY A 1 88 ? 3.122 -18.762 -3.514 1.00 69.44 88 GLY A CA 1
ATOM 639 C C . GLY A 1 88 ? 2.865 -18.092 -2.158 1.00 69.44 88 GLY A C 1
ATOM 640 O O . GLY A 1 88 ? 1.696 -17.861 -1.837 1.00 69.44 88 GLY A O 1
ATOM 641 N N . SER A 1 89 ? 3.863 -17.820 -1.308 1.00 77.94 89 SER A N 1
ATOM 642 C CA . SER A 1 89 ? 3.638 -17.109 -0.036 1.00 77.94 89 SER A CA 1
ATOM 643 C C . SER A 1 89 ? 3.738 -15.587 -0.161 1.00 77.94 89 SER A C 1
ATOM 645 O O . SER A 1 89 ? 3.169 -14.875 0.674 1.00 77.94 89 SER A O 1
ATOM 647 N N . ALA A 1 90 ? 4.341 -15.067 -1.237 1.00 78.19 90 ALA A N 1
ATOM 648 C CA . ALA A 1 90 ? 4.450 -13.630 -1.480 1.00 78.19 90 ALA A CA 1
ATOM 649 C C . ALA A 1 90 ? 3.073 -12.979 -1.712 1.00 78.19 90 ALA A C 1
ATOM 651 O O . ALA A 1 90 ? 2.868 -11.817 -1.367 1.00 78.19 90 ALA A O 1
ATOM 652 N N . ARG A 1 91 ? 2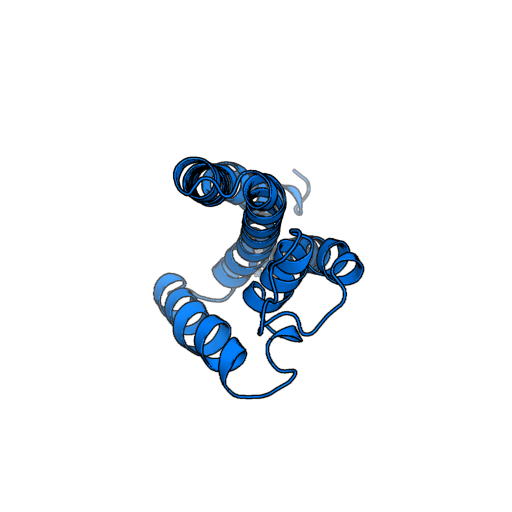.064 -13.737 -2.169 1.00 81.38 91 ARG A N 1
ATOM 653 C CA . ARG A 1 91 ? 0.667 -13.253 -2.277 1.00 81.38 91 ARG A CA 1
ATOM 654 C C . ARG A 1 91 ? 0.026 -12.827 -0.946 1.00 81.38 91 ARG A C 1
ATOM 656 O O . ARG A 1 91 ? -1.046 -12.221 -0.957 1.00 81.38 91 ARG A O 1
ATOM 663 N N . PHE A 1 92 ? 0.624 -13.161 0.197 1.00 85.00 92 PHE A N 1
ATOM 664 C CA . PHE A 1 92 ? 0.134 -12.756 1.520 1.00 85.00 92 PHE A CA 1
ATOM 665 C C . PHE A 1 92 ? 0.890 -11.560 2.116 1.00 85.00 92 PHE A C 1
ATOM 667 O O . PHE A 1 92 ? 0.591 -11.152 3.241 1.00 85.00 92 PHE A O 1
ATOM 674 N N . THR A 1 93 ? 1.850 -10.991 1.384 1.00 88.19 93 THR A N 1
ATOM 675 C CA . THR A 1 93 ? 2.644 -9.840 1.825 1.00 88.19 93 THR A CA 1
ATOM 676 C C . THR A 1 93 ? 2.381 -8.629 0.940 1.00 88.19 93 THR A C 1
ATOM 678 O O . THR A 1 93 ? 2.046 -8.747 -0.241 1.00 88.19 93 THR A O 1
ATOM 681 N N . VAL A 1 94 ? 2.531 -7.431 1.503 1.00 91.19 94 VAL A N 1
ATOM 682 C CA . VAL A 1 94 ? 2.447 -6.192 0.715 1.00 91.19 94 VAL A CA 1
ATOM 683 C C . VAL A 1 94 ? 3.628 -6.122 -0.257 1.00 91.19 94 VAL A C 1
ATOM 685 O O . VAL A 1 94 ? 3.446 -5.719 -1.406 1.00 91.19 94 VAL A O 1
ATOM 688 N N . VAL A 1 95 ? 4.811 -6.588 0.167 1.00 89.69 95 VAL A N 1
ATOM 689 C CA . VAL A 1 95 ? 6.013 -6.682 -0.682 1.00 89.69 95 VAL A CA 1
ATOM 690 C C . VAL A 1 95 ? 5.789 -7.546 -1.925 1.00 89.69 95 VAL A C 1
ATOM 692 O O . VAL A 1 95 ? 6.213 -7.144 -3.006 1.00 89.69 95 VAL A O 1
ATOM 695 N N . GLY A 1 96 ? 5.116 -8.696 -1.825 1.00 87.69 96 GLY A N 1
ATOM 696 C CA . GLY A 1 96 ? 4.876 -9.565 -2.984 1.00 87.69 96 GLY A CA 1
ATOM 697 C C . GLY A 1 96 ? 3.957 -8.927 -4.028 1.00 87.69 96 GLY A C 1
ATOM 698 O O . GLY A 1 96 ? 4.243 -8.943 -5.228 1.00 87.69 96 GLY A O 1
ATOM 699 N N . TRP A 1 97 ? 2.895 -8.251 -3.584 1.00 90.62 97 TRP A N 1
ATOM 700 C CA . TRP A 1 97 ? 2.040 -7.483 -4.494 1.00 90.62 97 TRP A CA 1
ATOM 701 C C . TRP A 1 97 ? 2.762 -6.266 -5.081 1.00 90.62 97 TRP A C 1
ATOM 703 O O . TRP A 1 97 ? 2.641 -6.005 -6.274 1.00 90.62 97 TRP A O 1
ATOM 713 N N . ALA A 1 98 ? 3.569 -5.550 -4.295 1.00 90.88 98 ALA A N 1
ATOM 714 C CA . ALA A 1 98 ? 4.395 -4.456 -4.809 1.00 90.88 98 ALA A CA 1
ATOM 715 C C . ALA A 1 98 ? 5.411 -4.949 -5.856 1.00 90.88 98 ALA A C 1
ATOM 717 O O . ALA A 1 98 ? 5.596 -4.316 -6.892 1.00 90.88 98 ALA A O 1
ATOM 718 N N . SER A 1 99 ? 5.998 -6.123 -5.628 1.00 89.19 99 SER A N 1
ATOM 719 C CA . SER A 1 99 ? 6.898 -6.807 -6.563 1.00 89.19 99 SER A CA 1
ATOM 720 C C . SER A 1 99 ? 6.190 -7.173 -7.871 1.00 89.19 99 SER A C 1
ATOM 722 O O . SER A 1 99 ? 6.769 -7.034 -8.943 1.00 89.19 99 SER A O 1
ATOM 724 N N . SER A 1 100 ? 4.908 -7.542 -7.800 1.00 90.06 100 SER A N 1
ATOM 725 C CA . SER A 1 100 ? 4.074 -7.799 -8.983 1.00 90.06 100 SER A CA 1
ATOM 726 C C . SER A 1 100 ? 3.778 -6.520 -9.787 1.00 90.06 100 SER A C 1
ATOM 728 O O . SER A 1 100 ? 3.634 -6.578 -11.004 1.00 90.06 100 SER A O 1
ATOM 730 N N . VAL A 1 101 ? 3.711 -5.346 -9.140 1.00 90.94 101 VAL A N 1
ATOM 731 C CA . VAL A 1 101 ? 3.652 -4.049 -9.848 1.00 90.94 101 VAL A CA 1
ATOM 732 C C . VAL A 1 101 ? 4.999 -3.735 -10.495 1.00 90.94 101 VAL A C 1
ATOM 734 O O . VAL A 1 101 ? 5.038 -3.319 -11.651 1.00 90.94 101 VAL A O 1
ATOM 737 N N . LEU A 1 102 ? 6.105 -3.966 -9.785 1.00 90.31 102 LEU A N 1
ATOM 738 C CA . LEU A 1 102 ? 7.454 -3.741 -10.309 1.00 90.31 102 LEU A CA 1
ATOM 739 C C . LEU A 1 102 ? 7.758 -4.618 -11.534 1.00 90.31 102 LEU A C 1
ATOM 741 O O . LEU A 1 102 ? 8.407 -4.145 -12.460 1.00 90.31 102 LEU A O 1
ATOM 745 N N . ALA A 1 103 ? 7.218 -5.839 -11.585 1.00 89.94 103 ALA A N 1
ATOM 746 C CA . ALA A 1 103 ? 7.328 -6.760 -12.721 1.00 89.94 103 ALA A CA 1
ATOM 747 C C . ALA A 1 103 ? 6.675 -6.251 -14.026 1.00 89.94 103 ALA A C 1
ATOM 749 O O . ALA A 1 103 ? 6.774 -6.902 -15.059 1.00 89.94 103 ALA A O 1
ATOM 750 N N . THR A 1 104 ? 6.003 -5.092 -14.005 1.00 89.12 104 THR A N 1
ATOM 751 C CA . THR A 1 104 ? 5.583 -4.399 -15.238 1.00 89.12 104 THR A CA 1
ATOM 752 C C . THR A 1 104 ? 6.733 -3.693 -15.954 1.00 89.12 104 THR A C 1
ATOM 754 O O . THR A 1 104 ? 6.562 -3.279 -17.100 1.00 89.12 104 THR A O 1
ATOM 757 N N . ALA A 1 105 ? 7.888 -3.542 -15.297 1.00 87.50 105 ALA A N 1
ATOM 758 C CA . ALA A 1 105 ? 9.093 -3.024 -15.923 1.00 87.50 105 ALA A CA 1
ATOM 759 C C . ALA A 1 105 ? 9.596 -3.987 -17.015 1.00 87.50 105 ALA A C 1
ATOM 761 O O . ALA A 1 105 ? 9.599 -5.202 -16.799 1.00 87.50 105 ALA A O 1
ATOM 7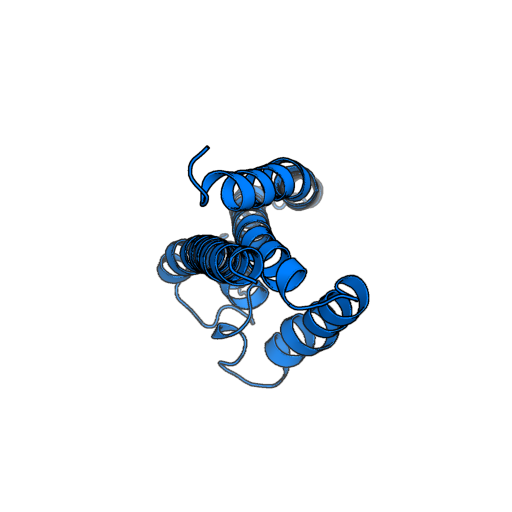62 N N . PRO A 1 106 ? 10.041 -3.467 -18.172 1.00 80.31 106 PRO A N 1
ATOM 763 C CA . PRO A 1 106 ? 10.634 -4.299 -19.210 1.00 80.31 106 PRO A CA 1
ATOM 764 C C . PRO A 1 106 ? 11.911 -4.975 -18.697 1.00 80.31 106 PRO A C 1
ATOM 766 O O . PRO A 1 106 ? 12.654 -4.397 -17.905 1.00 80.31 106 PRO A O 1
ATOM 769 N N . ASP A 1 107 ? 12.142 -6.208 -19.150 1.00 69.69 107 ASP A N 1
ATOM 770 C CA . ASP A 1 107 ? 13.352 -7.000 -18.889 1.00 69.69 107 ASP A CA 1
ATOM 771 C C . ASP A 1 107 ? 13.676 -7.275 -17.402 1.00 69.69 107 ASP A C 1
ATOM 773 O O . ASP A 1 107 ? 14.805 -7.641 -17.069 1.00 69.69 107 ASP A O 1
ATOM 777 N N . ILE A 1 108 ? 12.691 -7.157 -16.497 1.00 69.44 108 ILE A N 1
ATOM 778 C CA . ILE A 1 108 ? 12.831 -7.568 -15.092 1.00 69.44 108 ILE A CA 1
ATOM 779 C C . ILE A 1 108 ? 12.020 -8.834 -14.813 1.00 69.44 108 ILE A C 1
ATOM 781 O O . ILE A 1 108 ? 10.797 -8.800 -14.682 1.00 69.44 108 ILE A O 1
ATOM 785 N N . GLU A 1 109 ? 12.721 -9.944 -14.590 1.00 61.59 109 GLU A N 1
ATOM 786 C CA . GLU A 1 109 ? 12.141 -11.113 -13.931 1.00 61.59 109 GLU A CA 1
ATOM 787 C C . GLU A 1 109 ? 12.162 -10.909 -12.411 1.00 61.59 109 GLU A C 1
ATOM 789 O O . GLU A 1 109 ? 13.198 -11.015 -11.753 1.00 61.59 109 GLU A O 1
ATOM 794 N N . VAL A 1 110 ? 11.003 -10.589 -11.832 1.00 63.12 110 VAL A N 1
ATOM 795 C CA . VAL A 1 110 ? 10.859 -10.463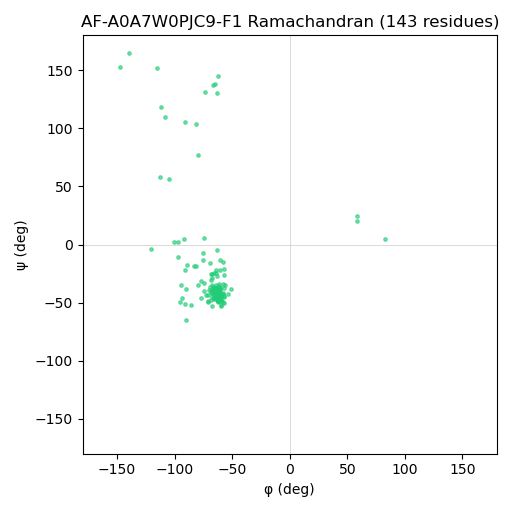 -10.378 1.00 63.12 110 VAL A CA 1
ATOM 796 C C . VAL A 1 110 ? 10.448 -11.812 -9.797 1.00 63.12 110 VAL A C 1
ATOM 798 O O . VAL A 1 110 ? 9.288 -12.207 -9.889 1.00 63.12 110 VAL A O 1
ATOM 801 N N . THR A 1 111 ? 11.379 -12.501 -9.134 1.00 59.47 111 THR A N 1
ATOM 802 C CA . THR A 1 111 ? 11.155 -13.822 -8.507 1.00 59.47 111 THR A CA 1
ATOM 803 C C . THR A 1 111 ? 10.016 -13.833 -7.472 1.00 59.47 111 THR A C 1
ATOM 805 O O . THR A 1 111 ? 9.451 -14.882 -7.195 1.00 59.47 111 THR A O 1
ATOM 808 N N . LEU A 1 112 ? 9.642 -12.672 -6.919 1.00 58.69 112 LEU A N 1
ATOM 809 C CA . LEU A 1 112 ? 8.567 -12.511 -5.924 1.00 58.69 112 LEU A CA 1
ATOM 810 C C . LEU A 1 112 ? 7.182 -12.192 -6.530 1.00 58.69 112 LEU A C 1
ATOM 812 O O . LEU A 1 112 ? 6.232 -11.916 -5.795 1.00 58.69 112 LEU A O 1
ATOM 816 N N . SER A 1 113 ? 7.053 -12.179 -7.860 1.00 59.91 113 SER A N 1
ATOM 817 C CA . SER A 1 113 ? 5.798 -11.889 -8.564 1.00 59.91 113 SER A CA 1
ATOM 818 C C . SER A 1 113 ? 4.868 -13.113 -8.597 1.00 59.91 113 SER A C 1
ATOM 820 O O . SER A 1 113 ? 4.721 -13.767 -9.625 1.00 59.91 113 SER A O 1
ATOM 822 N N . ASP A 1 114 ? 4.196 -13.410 -7.483 1.00 59.84 114 ASP A N 1
ATOM 823 C CA . ASP A 1 114 ? 3.225 -14.521 -7.384 1.00 59.84 114 ASP A CA 1
ATOM 824 C C . ASP A 1 114 ? 1.863 -14.230 -8.058 1.00 59.84 114 ASP A C 1
ATOM 826 O O . ASP A 1 114 ? 0.991 -15.101 -8.123 1.00 59.84 114 ASP A O 1
ATOM 830 N N . GLY A 1 115 ? 1.628 -12.998 -8.526 1.00 62.12 115 GLY A N 1
ATOM 831 C CA . GLY A 1 115 ? 0.343 -12.564 -9.073 1.00 62.12 115 GLY A CA 1
ATOM 832 C C . GLY A 1 115 ? 0.464 -11.678 -10.310 1.00 62.12 115 GLY A C 1
ATOM 833 O O . GLY A 1 115 ? 1.513 -11.129 -10.623 1.00 62.12 115 GLY A O 1
ATOM 834 N N . SER A 1 116 ? -0.650 -11.506 -11.025 1.00 80.81 116 SER A N 1
ATOM 835 C CA . SER A 1 116 ? -0.718 -10.556 -12.139 1.00 80.81 116 SER A CA 1
ATOM 836 C C . SER A 1 116 ? -0.588 -9.116 -11.629 1.00 80.81 116 SER A C 1
ATOM 838 O O . SER A 1 116 ? -1.265 -8.734 -10.670 1.00 80.81 116 SER A O 1
ATOM 840 N N . ALA A 1 117 ? 0.198 -8.286 -12.321 1.00 82.06 117 ALA A N 1
ATOM 841 C CA . ALA A 1 117 ? 0.306 -6.853 -12.042 1.00 82.06 117 ALA A CA 1
ATOM 842 C C . ALA A 1 117 ? -1.063 -6.156 -11.971 1.00 82.06 117 ALA A C 1
ATOM 844 O O . ALA A 1 117 ? -1.299 -5.323 -11.098 1.00 82.06 117 ALA A O 1
ATOM 845 N N . ALA A 1 118 ? -2.005 -6.549 -12.837 1.00 85.81 118 ALA A N 1
ATOM 846 C CA . ALA A 1 118 ? -3.367 -6.018 -12.833 1.00 85.81 118 ALA A CA 1
ATOM 847 C C . ALA A 1 118 ? -4.089 -6.286 -11.502 1.00 85.81 118 ALA A C 1
ATOM 849 O O . ALA A 1 118 ? -4.801 -5.423 -10.994 1.00 85.81 118 ALA A O 1
ATOM 850 N N . VAL A 1 119 ? -3.868 -7.461 -10.907 1.00 88.75 119 VAL A N 1
ATOM 851 C CA . VAL A 1 119 ? -4.418 -7.811 -9.592 1.00 88.75 119 VAL A CA 1
ATOM 852 C C . VAL A 1 119 ? -3.730 -6.998 -8.499 1.00 88.75 119 VAL A C 1
ATOM 854 O O . VAL A 1 119 ? -4.404 -6.497 -7.605 1.00 88.75 119 VAL A O 1
ATOM 857 N N . ALA A 1 120 ? -2.418 -6.779 -8.593 1.00 88.38 120 ALA A N 1
ATOM 858 C CA . ALA A 1 120 ? -1.673 -5.986 -7.618 1.00 88.38 120 ALA A CA 1
ATOM 859 C C . ALA A 1 120 ? -2.156 -4.526 -7.528 1.00 88.38 120 ALA A C 1
ATOM 861 O O . ALA A 1 120 ? -2.319 -3.998 -6.424 1.00 88.38 120 ALA A O 1
ATOM 862 N N . PHE A 1 121 ? -2.479 -3.906 -8.672 1.00 91.44 121 PHE A N 1
ATOM 863 C CA . PHE A 1 121 ? -3.087 -2.569 -8.730 1.00 91.44 121 PHE A CA 1
ATOM 864 C C . PHE A 1 121 ? -4.447 -2.483 -8.025 1.00 91.44 121 PHE A C 1
ATOM 866 O O . PHE A 1 121 ? -4.854 -1.394 -7.631 1.00 91.44 121 PHE A O 1
ATOM 873 N N . VAL A 1 122 ? -5.143 -3.607 -7.840 1.00 93.50 122 VAL A N 1
ATOM 874 C CA . VAL A 1 122 ? -6.410 -3.674 -7.098 1.00 93.50 122 VAL A CA 1
ATOM 875 C C . VAL A 1 122 ? -6.168 -4.026 -5.632 1.00 93.50 122 VAL A C 1
ATOM 877 O O . VAL A 1 122 ? -6.718 -3.381 -4.740 1.00 93.50 122 VAL A O 1
ATOM 880 N N . VAL A 1 123 ? -5.331 -5.028 -5.363 1.00 92.56 123 VAL A N 1
ATOM 881 C CA . VAL A 1 123 ? -5.107 -5.553 -4.011 1.00 92.56 123 VAL A CA 1
ATOM 882 C C . VAL A 1 123 ? -4.489 -4.498 -3.097 1.00 92.56 123 VAL A C 1
ATOM 884 O O . VAL A 1 123 ? -4.973 -4.324 -1.982 1.00 92.56 123 VAL A O 1
ATOM 887 N N . LEU A 1 124 ? -3.480 -3.747 -3.549 1.00 93.50 124 LEU A N 1
ATOM 888 C CA . LEU A 1 124 ? -2.798 -2.761 -2.700 1.00 93.50 124 LEU A CA 1
ATOM 889 C C . LEU A 1 124 ? -3.739 -1.628 -2.224 1.00 93.50 124 LEU A C 1
ATOM 891 O O . LEU A 1 124 ? -3.812 -1.393 -1.012 1.00 93.50 124 LEU A O 1
ATOM 895 N N . PRO A 1 125 ? -4.538 -0.974 -3.097 1.00 94.81 125 PRO A N 1
ATOM 896 C CA . PRO A 1 125 ? -5.574 -0.044 -2.646 1.00 94.81 125 PRO A CA 1
ATOM 897 C C . PRO A 1 125 ? -6.634 -0.692 -1.754 1.00 94.81 125 PRO A C 1
ATOM 899 O O . PRO A 1 125 ? -7.057 -0.085 -0.771 1.00 94.81 125 PRO A O 1
ATOM 902 N N . VAL A 1 126 ? -7.056 -1.926 -2.053 1.00 95.56 126 VAL A N 1
ATOM 903 C CA . VAL A 1 126 ? -8.034 -2.650 -1.224 1.00 95.56 126 VAL A CA 1
ATOM 904 C C . VAL A 1 126 ? -7.491 -2.893 0.184 1.00 95.56 126 VAL A C 1
ATOM 906 O O . VAL A 1 126 ? -8.228 -2.699 1.147 1.00 95.56 126 VAL A O 1
ATOM 909 N N . VAL A 1 127 ? -6.210 -3.240 0.334 1.00 94.75 127 VAL A N 1
ATOM 910 C CA . VAL A 1 127 ? -5.554 -3.389 1.643 1.00 94.75 127 VAL A CA 1
ATOM 911 C C . VAL A 1 127 ? -5.554 -2.063 2.408 1.00 94.75 127 VAL A C 1
ATOM 913 O O . VAL A 1 127 ? -5.906 -2.040 3.589 1.00 94.75 127 VAL A O 1
ATOM 916 N N . ALA A 1 128 ? -5.242 -0.948 1.740 1.00 94.06 128 ALA A N 1
ATOM 917 C CA . ALA A 1 128 ? -5.293 0.378 2.357 1.00 94.06 128 ALA A CA 1
ATOM 918 C C . ALA A 1 128 ? -6.710 0.723 2.858 1.00 94.06 128 ALA A C 1
ATOM 920 O O . ALA A 1 128 ? -6.893 1.137 4.008 1.00 94.06 128 ALA A O 1
ATOM 921 N N . LEU A 1 129 ? -7.723 0.500 2.013 1.00 94.00 129 LEU A N 1
ATOM 922 C CA . LEU A 1 129 ? -9.131 0.733 2.341 1.00 94.00 129 LEU A CA 1
ATOM 923 C C . LEU A 1 129 ? -9.612 -0.182 3.472 1.00 94.00 129 LEU A C 1
ATOM 925 O O . LEU A 1 129 ? -10.290 0.284 4.387 1.00 94.00 129 LEU A O 1
ATOM 929 N N . ALA A 1 130 ? -9.237 -1.460 3.451 1.00 94.38 130 ALA A N 1
ATOM 930 C CA . ALA A 1 130 ? -9.564 -2.415 4.503 1.00 94.38 130 ALA A CA 1
ATOM 931 C C . ALA A 1 130 ? -8.954 -1.996 5.848 1.00 94.38 130 ALA A C 1
ATOM 933 O O . ALA A 1 130 ? -9.649 -2.024 6.865 1.00 94.38 130 ALA A O 1
ATOM 934 N N . GLY A 1 131 ? -7.698 -1.535 5.855 1.00 92.06 131 GLY A N 1
ATOM 935 C CA . GLY A 1 131 ? -7.049 -0.977 7.041 1.00 92.06 131 GLY A CA 1
ATOM 936 C C . GLY A 1 131 ? -7.794 0.242 7.591 1.00 92.06 131 GLY A C 1
ATOM 937 O O . GLY A 1 131 ? -8.149 0.285 8.770 1.00 92.06 131 GLY A O 1
ATOM 938 N N . TRP A 1 132 ? -8.147 1.198 6.730 1.00 92.31 132 TRP A N 1
ATOM 939 C CA . TRP A 1 132 ? -8.954 2.355 7.128 1.00 92.31 132 TRP A CA 1
ATOM 940 C C . TRP A 1 132 ? -10.332 1.963 7.697 1.00 92.31 132 TRP A C 1
ATOM 942 O O . TRP A 1 132 ? -10.762 2.491 8.732 1.00 92.31 132 TRP A O 1
ATOM 952 N N . LEU A 1 133 ? -11.029 1.018 7.062 1.00 92.69 133 LEU A N 1
ATOM 953 C CA . LEU A 1 133 ? -12.319 0.517 7.539 1.00 92.69 133 LEU A CA 1
ATOM 954 C C . LEU A 1 133 ? -12.179 -0.178 8.897 1.00 92.69 133 LEU A C 1
ATOM 956 O O . LEU A 1 133 ? -12.969 0.098 9.805 1.00 92.69 133 LEU A O 1
ATOM 960 N N . ALA A 1 134 ? -11.157 -1.018 9.070 1.00 91.75 134 ALA A N 1
ATOM 961 C CA . ALA A 1 134 ? -10.861 -1.694 10.330 1.00 91.75 134 ALA A CA 1
ATOM 962 C C . ALA A 1 134 ? -10.576 -0.687 11.454 1.00 91.75 134 ALA A C 1
ATOM 964 O O . ALA A 1 134 ? -11.176 -0.781 12.529 1.00 91.75 134 ALA A O 1
ATOM 965 N N . ALA A 1 135 ? -9.755 0.331 11.180 1.00 89.06 135 ALA A N 1
ATOM 966 C CA . ALA A 1 135 ? -9.497 1.439 12.096 1.00 89.06 135 ALA A CA 1
ATOM 967 C C . ALA A 1 135 ? -10.798 2.163 12.482 1.00 89.06 135 ALA A C 1
ATOM 969 O O . ALA A 1 135 ? -11.063 2.416 13.657 1.00 89.06 135 ALA A O 1
ATOM 970 N N . THR A 1 136 ? -11.669 2.423 11.506 1.00 89.31 136 THR A N 1
ATOM 971 C CA . THR A 1 136 ? -12.956 3.100 11.717 1.00 89.31 136 THR A CA 1
ATOM 972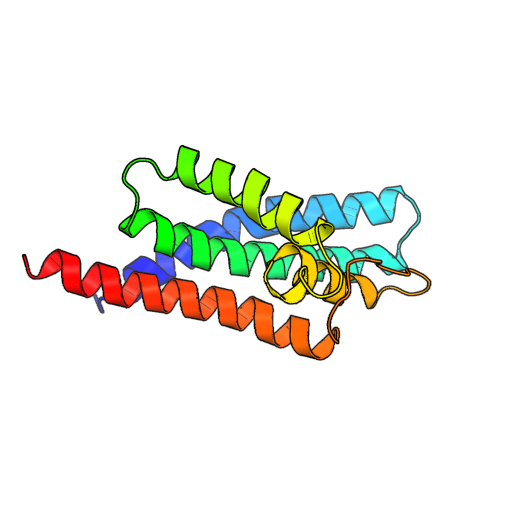 C C . THR A 1 136 ? -13.937 2.270 12.544 1.00 89.31 136 THR A C 1
ATOM 974 O O . THR A 1 136 ? -14.676 2.811 13.368 1.00 89.31 136 THR A O 1
ATOM 977 N N . VAL A 1 137 ? -13.992 0.953 12.343 1.00 89.06 137 VAL A N 1
ATOM 978 C CA . VAL A 1 137 ? -14.821 0.053 13.160 1.00 89.06 137 VAL A CA 1
ATOM 979 C C . VAL A 1 137 ? -14.284 -0.016 14.588 1.00 89.06 137 VAL A C 1
ATOM 981 O O . VAL A 1 137 ? -15.060 0.098 15.538 1.00 89.06 137 VAL A O 1
ATOM 984 N N . ARG A 1 138 ? -12.965 -0.154 14.756 1.00 87.62 138 ARG A N 1
ATOM 985 C CA . ARG A 1 138 ? -12.339 -0.262 16.077 1.00 87.62 138 ARG A CA 1
ATOM 986 C C . ARG A 1 138 ? -12.468 1.023 16.888 1.00 87.62 138 ARG A C 1
ATOM 988 O O . ARG A 1 138 ? -12.800 0.936 18.070 1.00 87.62 138 ARG A O 1
ATOM 995 N N . TYR A 1 139 ? -12.256 2.175 16.251 1.00 85.69 139 TYR A N 1
ATOM 996 C CA . TYR A 1 139 ? -12.424 3.494 16.858 1.00 85.69 139 TYR A CA 1
ATOM 997 C C . TYR A 1 139 ? -13.860 3.701 17.351 1.00 85.69 139 TYR A C 1
ATOM 999 O O . TYR A 1 139 ? -14.070 4.099 18.490 1.00 85.69 139 TYR A O 1
ATOM 1007 N N . ARG A 1 140 ? -14.862 3.322 16.543 1.00 85.38 140 ARG A N 1
ATOM 1008 C CA . ARG A 1 140 ? -16.277 3.398 16.940 1.00 85.38 140 ARG A CA 1
ATOM 1009 C C . ARG A 1 140 ? -16.615 2.560 18.170 1.00 85.38 140 ARG A C 1
ATOM 1011 O O . ARG A 1 140 ? -17.454 2.987 18.946 1.00 85.38 140 ARG A O 1
ATOM 1018 N N . ARG A 1 141 ? -16.003 1.384 18.332 1.00 82.44 141 ARG A N 1
ATOM 1019 C CA . ARG A 1 141 ? -16.244 0.513 19.496 1.00 82.44 141 ARG A CA 1
ATOM 1020 C C . ARG A 1 141 ? -15.523 0.987 20.759 1.00 82.44 141 ARG A C 1
ATOM 1022 O O . ARG A 1 141 ? -16.036 0.752 21.835 1.00 82.44 141 ARG A O 1
ATOM 1029 N N . ALA A 1 142 ? -14.355 1.621 20.628 1.00 76.81 142 ALA A N 1
ATOM 1030 C CA . ALA A 1 142 ? -13.562 2.092 21.771 1.00 76.81 142 ALA A CA 1
ATOM 1031 C C . ALA A 1 142 ? -14.211 3.249 22.542 1.00 76.81 142 ALA A C 1
ATOM 1033 O O . ALA A 1 142 ? -13.870 3.470 23.690 1.00 76.81 142 ALA A O 1
ATOM 1034 N N . ASP A 1 143 ? -15.066 4.010 21.866 1.00 61.12 143 ASP A N 1
ATOM 1035 C CA . ASP A 1 143 ? -15.642 5.272 22.341 1.00 61.12 143 ASP A CA 1
ATOM 1036 C C . ASP A 1 143 ? -17.048 5.084 22.949 1.00 61.12 143 ASP A C 1
ATOM 1038 O O . ASP A 1 143 ? -17.722 6.056 23.269 1.00 61.12 143 ASP A O 1
ATOM 1042 N N . ILE A 1 144 ? -17.537 3.837 23.006 1.00 59.41 144 ILE A N 1
ATOM 1043 C CA . ILE A 1 144 ? -18.835 3.466 23.601 1.00 59.41 144 ILE A CA 1
ATOM 1044 C C . ILE A 1 144 ? -18.656 2.971 25.054 1.00 59.41 144 ILE A C 1
ATOM 1046 O O . ILE A 1 144 ? -19.647 2.870 25.774 1.00 59.41 144 ILE A O 1
ATOM 1050 N N . ASP A 1 145 ? -17.413 2.729 25.486 1.00 44.16 145 ASP A N 1
ATOM 1051 C CA . ASP A 1 145 ? -17.032 2.408 26.872 1.00 44.16 145 ASP A CA 1
ATOM 1052 C C . ASP A 1 145 ? -16.571 3.673 27.618 1.00 44.16 145 ASP A C 1
ATOM 1054 O O . ASP A 1 145 ? -16.885 3.797 28.824 1.00 44.16 145 ASP A O 1
#

Secondary structure (DSSP, 8-state):
--TTHHHHHHHHHHHHHHHHHHHHHHHHHHHHTT-HHHHHHHHHHHHHHHHHHHHHHHHHHTT-TTHHHHHHHIIIIIIIIIHHHSTT-GGGSHHHHHHHHHTTSTT---TT--S-HHHHHHHHHHHHHHHHHHHHHHHHHHT--

Foldseek 3Di:
DPLLVVLVCQLVVQLVPQLCVFLVVQLVVCVVVVNNLLSVLSSVLSSLLSLLVSLQLSLVVLVDPCSVVVVVCCCPVPQPCQLPPDQLSLVVHSNLLSLLSSVVRPPDDRPSPNDHVVVSVVVSVVSSVVSSVSSSVSSVVVVVD

Sequence (145 aa):
MSRWQLPAAAVLATASVVVPLAALPVAATALVASAGDVALPALLAAALAGFAYAGLFVAAGFWFRRAIWWGLAFVLLWENAVAHIAEGSARFTVVGWASSVLATAPDIEVTLSDGSAAVAFVVLPVVALAGWLAATVRYRRADID

pLDDT: mean 86.5, std 10.59, range [44.16, 96.88]